Protein AF-A0A396HQZ7-F1 (afdb_monomer_lite)

Structure (mmCIF, N/CA/C/O backbone):
data_AF-A0A396HQZ7-F1
#
_entry.id   AF-A0A396HQZ7-F1
#
loop_
_atom_site.group_PDB
_atom_site.id
_atom_site.type_symbol
_atom_site.label_atom_id
_atom_site.label_alt_id
_atom_site.label_comp_id
_atom_site.label_asym_id
_atom_site.label_entity_id
_atom_site.label_seq_id
_atom_site.pdbx_PDB_ins_code
_atom_site.Cartn_x
_atom_site.Cartn_y
_atom_site.Cartn_z
_atom_site.occupancy
_atom_site.B_iso_or_equiv
_atom_site.auth_seq_id
_atom_site.auth_comp_id
_atom_site.auth_asym_id
_atom_site.auth_atom_id
_atom_site.pdbx_PDB_model_num
ATOM 1 N N . MET A 1 1 ? 8.007 -32.010 -12.492 1.00 71.94 1 MET A N 1
ATOM 2 C CA . MET A 1 1 ? 7.658 -31.223 -11.292 1.00 71.94 1 MET A CA 1
ATOM 3 C C . MET A 1 1 ? 6.202 -30.813 -11.418 1.00 71.94 1 MET A C 1
ATOM 5 O O . MET A 1 1 ? 5.811 -30.355 -12.492 1.00 71.94 1 MET A O 1
ATOM 9 N N . GLN A 1 2 ? 5.401 -31.038 -10.378 1.00 81.00 2 GLN A N 1
ATOM 10 C CA . GLN A 1 2 ? 3.995 -30.644 -10.382 1.00 81.00 2 GLN A CA 1
ATOM 11 C C . GLN A 1 2 ? 3.907 -29.161 -10.031 1.00 81.00 2 GLN A C 1
ATOM 13 O O . GLN A 1 2 ? 4.447 -28.739 -9.010 1.00 81.00 2 GLN A O 1
ATOM 18 N N . MET A 1 3 ? 3.271 -28.361 -10.886 1.00 82.25 3 MET A N 1
ATOM 19 C CA . MET A 1 3 ? 3.024 -26.960 -10.553 1.00 82.25 3 MET A CA 1
ATOM 20 C C . MET A 1 3 ? 1.934 -26.847 -9.496 1.00 82.25 3 MET A C 1
ATOM 22 O O . MET A 1 3 ? 0.922 -27.550 -9.557 1.00 82.25 3 MET A O 1
ATOM 26 N N . THR A 1 4 ? 2.105 -25.887 -8.592 1.00 82.94 4 THR A N 1
ATOM 27 C CA . THR A 1 4 ? 1.087 -25.496 -7.619 1.00 82.94 4 THR A CA 1
ATOM 28 C C . THR A 1 4 ? -0.228 -25.122 -8.318 1.00 82.94 4 THR A C 1
ATOM 30 O O . THR A 1 4 ? -0.2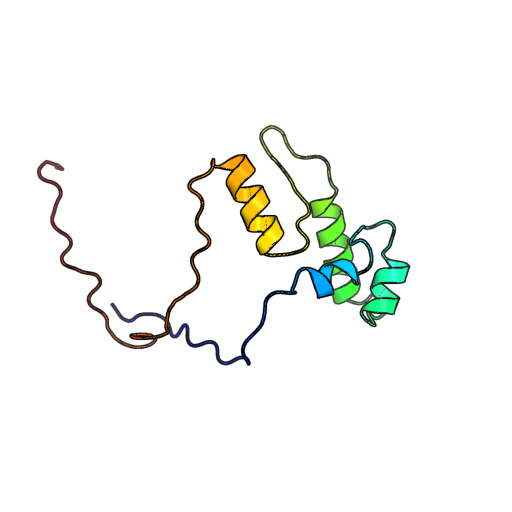49 -24.588 -9.437 1.00 82.94 4 THR A O 1
ATOM 33 N N . ASP A 1 5 ? -1.354 -25.421 -7.670 1.00 84.31 5 ASP A N 1
ATOM 34 C CA . ASP A 1 5 ? -2.661 -24.944 -8.118 1.00 84.31 5 ASP A CA 1
ATOM 35 C C . ASP A 1 5 ? -2.771 -23.431 -7.849 1.00 84.31 5 ASP A C 1
ATOM 37 O O . ASP A 1 5 ? -2.999 -23.000 -6.726 1.00 84.31 5 ASP A O 1
ATOM 41 N N . ILE A 1 6 ? -2.554 -22.630 -8.890 1.00 81.56 6 ILE A N 1
ATOM 42 C CA . ILE A 1 6 ? -2.590 -21.164 -8.928 1.00 81.56 6 ILE A CA 1
ATOM 43 C C . ILE A 1 6 ? -3.898 -20.645 -9.535 1.00 81.56 6 ILE A C 1
ATOM 45 O O . ILE A 1 6 ? -4.008 -19.463 -9.859 1.00 81.56 6 ILE A O 1
ATOM 49 N N . ARG A 1 7 ? -4.883 -21.526 -9.757 1.00 80.44 7 ARG A N 1
ATOM 50 C CA . ARG A 1 7 ? -6.231 -21.102 -10.136 1.00 80.44 7 ARG A CA 1
ATOM 51 C C . ARG A 1 7 ? -6.775 -20.201 -9.040 1.00 80.44 7 ARG A C 1
ATOM 53 O O . ARG A 1 7 ? -6.911 -20.642 -7.901 1.00 80.44 7 ARG A O 1
ATOM 60 N N . ASP A 1 8 ? -7.081 -18.954 -9.389 1.00 73.31 8 ASP A N 1
ATOM 61 C CA . ASP A 1 8 ? -7.760 -18.063 -8.458 1.00 73.31 8 ASP A CA 1
ATOM 62 C C . ASP A 1 8 ? -9.169 -18.617 -8.231 1.00 73.31 8 ASP A C 1
ATOM 64 O O . ASP A 1 8 ? -10.013 -18.619 -9.128 1.00 73.31 8 ASP A O 1
ATOM 68 N N . LYS A 1 9 ? -9.380 -19.190 -7.045 1.00 76.81 9 LYS A N 1
ATOM 69 C CA . LYS A 1 9 ? -10.676 -19.731 -6.612 1.00 76.81 9 LYS A CA 1
ATOM 70 C C . LYS A 1 9 ? -11.603 -18.618 -6.126 1.00 76.81 9 LYS A C 1
ATOM 72 O O . LYS A 1 9 ? -12.763 -18.877 -5.826 1.00 76.81 9 LYS A O 1
ATOM 77 N N . ILE A 1 10 ? -11.089 -17.392 -6.042 1.00 66.81 10 ILE A N 1
ATOM 78 C CA . ILE A 1 10 ? -11.825 -16.195 -5.661 1.00 66.81 10 ILE A CA 1
ATOM 79 C C . ILE A 1 10 ? -12.250 -15.471 -6.945 1.00 66.81 10 ILE A C 1
ATOM 81 O O . ILE A 1 10 ? -11.576 -15.539 -7.974 1.00 66.81 10 ILE A O 1
ATOM 85 N N . HIS A 1 11 ? -13.411 -14.810 -6.914 1.00 61.44 11 HIS A N 1
ATOM 86 C CA . HIS A 1 11 ? -13.926 -14.062 -8.062 1.00 61.44 11 HIS A CA 1
ATOM 87 C C . HIS A 1 11 ? -12.892 -13.068 -8.599 1.00 61.44 11 HIS A C 1
ATOM 89 O O . HIS A 1 11 ? -12.109 -12.517 -7.823 1.00 61.44 11 HIS A O 1
ATOM 95 N N . LYS A 1 12 ? -12.918 -12.827 -9.922 1.00 64.75 12 LYS A N 1
ATOM 96 C CA . LYS A 1 12 ? -12.004 -11.904 -10.615 1.00 64.75 12 LYS A CA 1
ATOM 97 C C . LYS A 1 12 ? -11.857 -10.610 -9.816 1.00 64.75 12 LYS A C 1
ATOM 99 O O . LYS A 1 12 ? -12.767 -9.784 -9.793 1.00 64.75 12 LYS A O 1
ATOM 104 N N . ARG A 1 13 ? -10.696 -10.429 -9.189 1.00 64.62 13 ARG A N 1
ATOM 105 C CA . ARG A 1 13 ? -10.360 -9.186 -8.503 1.00 64.62 13 ARG A CA 1
ATOM 106 C C . ARG A 1 13 ? -9.850 -8.223 -9.554 1.00 64.62 13 ARG A C 1
ATOM 108 O O . ARG A 1 13 ? -8.830 -8.469 -10.194 1.00 64.62 13 ARG A O 1
ATOM 115 N N . GLN A 1 14 ? -10.585 -7.146 -9.765 1.00 64.06 14 GLN A N 1
ATOM 116 C CA . GLN A 1 14 ? -10.025 -5.999 -10.454 1.00 64.06 14 GLN A CA 1
ATOM 117 C C . GLN A 1 14 ? -9.163 -5.259 -9.434 1.00 64.06 14 GLN A C 1
ATOM 119 O O . GLN A 1 14 ? -9.600 -5.030 -8.304 1.00 64.06 14 GLN A O 1
ATOM 124 N N . PHE A 1 15 ? -7.929 -4.922 -9.809 1.00 71.25 15 PHE A N 1
ATOM 125 C CA . PHE A 1 15 ? -7.189 -3.925 -9.042 1.00 71.25 15 PHE A CA 1
ATOM 126 C C . PHE A 1 15 ? -8.029 -2.652 -8.993 1.00 71.25 15 PHE A C 1
ATOM 128 O O . PHE A 1 15 ? -8.763 -2.360 -9.942 1.00 71.25 15 PHE A O 1
ATOM 135 N N . LEU A 1 16 ? -7.963 -1.935 -7.870 1.00 73.44 16 LEU A N 1
ATOM 136 C CA . LEU A 1 16 ? -8.691 -0.681 -7.721 1.00 73.44 16 LEU A CA 1
ATOM 137 C C . LEU A 1 16 ? -8.319 0.221 -8.896 1.00 73.44 16 LEU A C 1
ATOM 139 O O . LEU A 1 16 ? -7.144 0.529 -9.084 1.00 73.44 16 LEU A O 1
ATOM 143 N N . SER A 1 17 ? -9.308 0.595 -9.706 1.00 77.56 17 SER A N 1
ATOM 144 C CA . SER A 1 17 ? -9.055 1.481 -10.833 1.00 77.56 17 SER A CA 1
ATOM 145 C C . SER A 1 17 ? -8.619 2.859 -10.321 1.00 77.56 17 SER A C 1
ATOM 147 O O . SER A 1 17 ? -9.005 3.245 -9.208 1.00 77.56 17 SER A O 1
ATOM 149 N N . PRO A 1 18 ? -7.890 3.648 -11.129 1.00 78.00 18 PRO A N 1
ATOM 150 C CA . PRO A 1 18 ? -7.548 5.033 -10.795 1.00 78.00 18 PRO A CA 1
ATOM 151 C C . PRO A 1 18 ? -8.753 5.847 -10.304 1.00 78.00 18 PRO A C 1
ATOM 153 O O . PRO A 1 18 ? -8.662 6.587 -9.326 1.00 78.00 18 PRO A O 1
ATOM 156 N N . THR A 1 19 ? -9.923 5.634 -10.912 1.00 83.06 19 THR A N 1
ATOM 157 C CA . THR A 1 19 ? -11.182 6.285 -10.529 1.00 83.06 19 THR A CA 1
ATOM 158 C C . THR A 1 19 ? -11.650 5.915 -9.121 1.00 83.06 19 THR A C 1
ATOM 160 O O . THR A 1 19 ? -12.209 6.759 -8.425 1.00 83.06 19 THR A O 1
ATOM 163 N N . ILE A 1 20 ? -11.454 4.666 -8.689 1.00 83.31 20 ILE A N 1
ATOM 164 C CA . ILE A 1 20 ? -11.816 4.230 -7.335 1.00 83.31 20 ILE A CA 1
ATOM 165 C C . ILE A 1 20 ? -10.807 4.778 -6.324 1.00 83.31 20 ILE A C 1
ATOM 167 O O . ILE A 1 20 ? -11.212 5.285 -5.283 1.00 83.31 20 ILE A O 1
ATOM 171 N N . ILE A 1 21 ? -9.511 4.747 -6.646 1.00 84.31 21 ILE A N 1
ATOM 172 C CA . ILE A 1 21 ? -8.450 5.275 -5.770 1.00 84.31 21 ILE A CA 1
ATOM 173 C C . ILE A 1 21 ? -8.646 6.767 -5.509 1.00 84.31 21 ILE A C 1
ATOM 175 O O . ILE A 1 21 ? -8.494 7.212 -4.373 1.00 84.31 21 ILE A O 1
ATOM 179 N N . ALA A 1 22 ? -9.047 7.531 -6.529 1.00 84.94 22 ALA A N 1
ATOM 180 C CA . ALA A 1 22 ? -9.344 8.955 -6.395 1.00 84.94 22 ALA A CA 1
ATOM 181 C C . ALA A 1 22 ? -10.482 9.249 -5.399 1.00 84.94 22 ALA A C 1
ATOM 183 O O . ALA A 1 22 ? -10.521 10.328 -4.818 1.00 84.94 22 ALA A O 1
ATOM 184 N N . LYS A 1 23 ? -11.392 8.291 -5.179 1.00 88.88 23 LYS A N 1
ATOM 185 C CA . LYS A 1 23 ? -12.502 8.406 -4.220 1.00 88.88 23 LYS A CA 1
ATOM 186 C C . LYS A 1 23 ? -12.144 7.915 -2.820 1.00 88.88 23 LYS A C 1
ATOM 188 O O . LYS A 1 23 ? -12.916 8.142 -1.891 1.00 88.88 23 LYS A O 1
ATOM 193 N N . LEU A 1 24 ? -11.022 7.213 -2.658 1.00 87.56 24 LEU A N 1
ATOM 194 C CA . LEU A 1 24 ? -10.594 6.756 -1.344 1.00 87.56 24 LEU A CA 1
ATOM 195 C C . LEU A 1 24 ? -10.067 7.940 -0.528 1.00 87.56 24 LEU A C 1
ATOM 197 O O . LEU A 1 24 ? -9.301 8.749 -1.067 1.00 87.56 24 LEU A O 1
ATOM 201 N N . PRO A 1 25 ? -10.393 8.007 0.776 1.00 89.62 25 PRO A N 1
ATOM 202 C CA . PRO A 1 25 ? -9.735 8.943 1.676 1.00 89.62 25 PRO A CA 1
ATOM 203 C C . PRO A 1 25 ? -8.214 8.752 1.625 1.00 89.62 25 PRO A C 1
ATOM 205 O O . PRO A 1 25 ? -7.711 7.660 1.330 1.00 89.62 25 PRO A O 1
ATOM 208 N N . SER A 1 26 ? -7.470 9.822 1.907 1.00 87.62 26 SER A N 1
ATOM 209 C CA . SER A 1 26 ? -6.011 9.743 1.965 1.00 87.62 26 SER A CA 1
ATOM 210 C C . SER A 1 26 ? -5.605 8.724 3.028 1.00 87.62 26 SER A C 1
ATOM 212 O O . SER A 1 26 ? -5.976 8.861 4.196 1.00 87.62 26 SER A O 1
ATOM 214 N N . LEU A 1 27 ? -4.875 7.696 2.592 1.00 89.44 27 LEU A N 1
ATOM 215 C CA . LEU A 1 27 ? -4.440 6.564 3.405 1.00 89.44 27 LEU A CA 1
ATOM 216 C C . LEU A 1 27 ? -3.257 6.997 4.277 1.00 89.44 27 LEU A C 1
ATOM 218 O O . LEU A 1 27 ? -2.109 6.756 3.920 1.00 89.44 27 LEU A O 1
ATOM 222 N N . THR A 1 28 ? -3.548 7.693 5.374 1.00 92.44 28 THR A N 1
ATOM 223 C CA . THR A 1 28 ? -2.540 8.213 6.305 1.00 92.44 28 THR A CA 1
ATOM 224 C C . THR A 1 28 ? -2.931 7.963 7.752 1.00 92.44 28 THR A C 1
ATOM 226 O O . THR A 1 28 ? -4.121 7.904 8.076 1.00 92.44 28 THR A O 1
ATOM 229 N N . THR A 1 29 ? -1.948 7.869 8.651 1.00 93.25 29 THR A N 1
ATOM 230 C CA . THR A 1 29 ? -2.2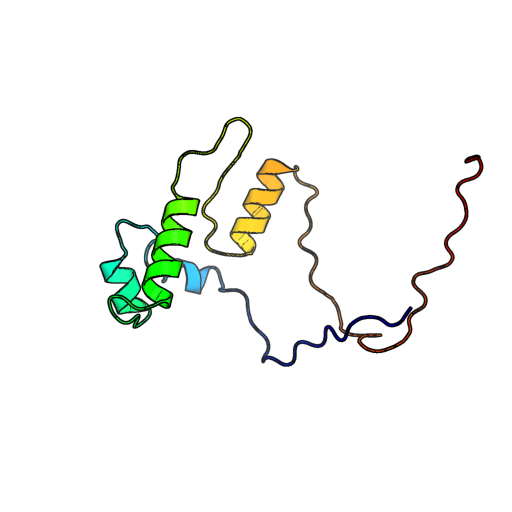16 7.686 10.094 1.00 93.25 29 THR A CA 1
ATOM 231 C C . THR A 1 29 ? -3.042 8.837 10.676 1.00 93.25 29 THR A C 1
ATOM 233 O O . THR A 1 29 ? -3.903 8.633 11.533 1.00 93.25 29 THR A O 1
ATOM 236 N N . LYS A 1 30 ? -2.864 10.052 10.143 1.00 94.00 30 LYS A N 1
ATOM 237 C CA . LYS A 1 30 ? -3.637 11.251 10.514 1.00 94.00 30 LYS A C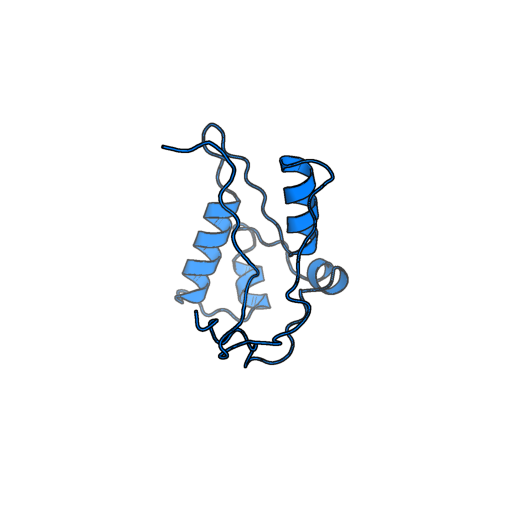A 1
ATOM 238 C C . LYS A 1 30 ? -5.137 11.106 10.242 1.00 94.00 30 LYS A C 1
ATOM 240 O O . LYS A 1 30 ? -5.943 11.715 10.936 1.00 94.00 30 LYS A O 1
ATOM 245 N N . ASN A 1 31 ? -5.512 10.283 9.264 1.00 94.31 31 ASN A N 1
ATOM 246 C CA . ASN A 1 31 ? -6.895 10.095 8.840 1.00 94.31 31 ASN A CA 1
ATOM 247 C C . ASN A 1 31 ? -7.532 8.817 9.400 1.00 94.31 31 ASN A C 1
ATOM 249 O O . ASN A 1 31 ? -8.569 8.391 8.893 1.00 94.31 31 ASN A O 1
ATOM 253 N N . MET A 1 32 ? -6.959 8.195 10.438 1.00 93.31 32 MET A N 1
ATOM 254 C CA . MET A 1 32 ? -7.452 6.911 10.956 1.00 93.31 32 MET A CA 1
ATOM 255 C C . MET A 1 32 ? -8.940 6.921 11.323 1.00 93.31 32 MET A C 1
ATOM 257 O O . MET A 1 32 ? -9.641 5.972 10.988 1.00 93.31 32 MET A O 1
ATOM 261 N N . ASN A 1 33 ? -9.458 7.995 11.921 1.00 93.38 33 ASN A N 1
ATOM 262 C CA . ASN A 1 33 ? -10.887 8.085 12.251 1.00 93.38 33 ASN A CA 1
ATOM 263 C C . ASN A 1 33 ? -11.774 8.054 10.994 1.00 93.38 33 ASN A C 1
ATOM 265 O O . ASN A 1 33 ? -12.749 7.304 10.938 1.00 93.38 33 ASN A O 1
ATOM 269 N N . LEU A 1 34 ? -11.396 8.809 9.956 1.00 94.69 34 LEU A N 1
ATOM 270 C CA . LEU A 1 34 ? -12.098 8.824 8.670 1.00 94.69 34 LEU A CA 1
ATOM 271 C C . LEU A 1 34 ? -12.013 7.460 7.976 1.00 94.69 34 LEU A C 1
ATOM 273 O O . LEU A 1 34 ? -12.999 6.972 7.432 1.00 94.69 34 LEU A O 1
ATOM 277 N N . LEU A 1 35 ? -10.839 6.830 8.013 1.00 93.69 35 LEU A N 1
ATOM 278 C CA . LEU A 1 35 ? -10.600 5.516 7.423 1.00 93.69 35 LEU A CA 1
ATOM 279 C C . LEU A 1 35 ? -11.443 4.439 8.109 1.00 93.69 35 LEU A C 1
ATOM 281 O O . LEU A 1 35 ? -12.066 3.624 7.430 1.00 93.69 35 LEU A O 1
ATOM 285 N N . LYS A 1 36 ? -11.536 4.476 9.440 1.00 94.50 36 LYS A N 1
ATOM 286 C CA . LYS A 1 36 ? -12.390 3.568 10.211 1.00 94.50 36 LYS A CA 1
ATOM 287 C C . LYS A 1 36 ? -13.857 3.730 9.850 1.00 94.50 36 LYS A C 1
ATOM 289 O O . LYS A 1 36 ? -14.523 2.732 9.590 1.00 94.50 36 LYS A O 1
ATOM 294 N N . GLN A 1 37 ? -14.340 4.967 9.755 1.00 94.69 37 GLN A N 1
ATOM 295 C CA . GLN A 1 37 ? -15.712 5.242 9.340 1.00 94.69 37 GLN A CA 1
ATOM 296 C C . GLN A 1 37 ? -15.979 4.757 7.907 1.00 94.69 37 GLN A C 1
ATOM 298 O O . GLN A 1 37 ? -16.979 4.086 7.655 1.00 94.69 37 GLN A O 1
ATOM 303 N N . PHE A 1 38 ? -15.068 5.055 6.977 1.00 93.50 38 PHE A N 1
ATOM 304 C CA . PHE A 1 38 ? -15.203 4.705 5.564 1.00 93.50 38 PHE A CA 1
ATOM 305 C C . PHE A 1 38 ? -15.226 3.187 5.342 1.00 93.50 38 PHE A C 1
ATOM 307 O O . PHE A 1 38 ? -16.086 2.672 4.630 1.00 93.50 38 PHE A O 1
ATOM 314 N N . PHE A 1 39 ? -14.309 2.460 5.983 1.00 92.56 39 PHE A N 1
ATOM 315 C CA . PHE A 1 39 ? -14.191 1.005 5.859 1.00 92.56 39 PHE A CA 1
ATOM 316 C C . PHE A 1 39 ? -15.022 0.226 6.888 1.00 92.56 39 PHE A C 1
ATOM 318 O O . PHE A 1 39 ? -14.966 -1.003 6.896 1.00 92.56 39 PHE A O 1
ATOM 325 N N . ARG A 1 40 ? -15.802 0.916 7.734 1.00 94.56 40 ARG A N 1
ATOM 326 C CA . ARG A 1 40 ? -16.607 0.323 8.818 1.00 94.56 40 ARG A CA 1
ATOM 327 C C . ARG A 1 40 ? -15.778 -0.588 9.731 1.00 94.56 40 ARG A C 1
ATOM 329 O O . ARG A 1 40 ? -16.187 -1.697 10.068 1.00 94.56 40 ARG A O 1
ATOM 336 N N . ILE A 1 41 ? -14.586 -0.126 10.097 1.00 93.94 41 ILE A N 1
ATOM 337 C CA . ILE A 1 41 ? -13.669 -0.856 10.973 1.00 93.94 41 ILE A CA 1
ATOM 338 C C . ILE A 1 41 ? -14.073 -0.601 12.424 1.00 93.94 41 ILE A C 1
ATOM 340 O O . ILE A 1 41 ? -14.205 0.548 12.840 1.00 93.94 41 ILE A O 1
ATOM 344 N N . SER A 1 42 ? -14.245 -1.680 13.186 1.00 91.69 42 SER A N 1
ATOM 345 C CA . SER A 1 42 ? -14.538 -1.626 14.618 1.00 91.69 42 SER A CA 1
ATOM 346 C C . SER A 1 42 ? -13.371 -1.056 15.420 1.00 91.69 42 SER A C 1
ATOM 348 O O . SER A 1 42 ? -12.216 -1.423 15.174 1.00 91.69 42 SER A O 1
ATOM 350 N N . ASP A 1 43 ? -13.694 -0.263 16.437 1.00 90.38 43 ASP A N 1
ATOM 351 C CA . ASP A 1 43 ? -12.717 0.272 17.383 1.00 90.38 43 ASP A CA 1
ATOM 352 C C . ASP A 1 43 ? -11.968 -0.839 18.130 1.00 90.38 43 ASP A C 1
ATOM 354 O O . ASP A 1 43 ? -12.551 -1.850 18.523 1.00 90.38 43 ASP A O 1
ATOM 358 N N . ASN A 1 44 ? -10.664 -0.642 18.327 1.00 87.56 44 ASN A N 1
ATOM 359 C CA . ASN A 1 44 ? -9.743 -1.545 19.020 1.00 87.56 44 ASN A CA 1
ATOM 360 C C . ASN A 1 44 ? -9.708 -2.975 18.446 1.00 87.56 44 ASN A C 1
ATOM 362 O O . ASN A 1 44 ? -9.228 -3.907 19.094 1.00 87.56 44 ASN A O 1
ATOM 366 N N . GLY A 1 45 ? -10.190 -3.163 17.214 1.00 91.81 45 GLY A N 1
ATOM 367 C CA . GLY A 1 45 ? -10.172 -4.448 16.526 1.00 91.81 45 GLY A CA 1
ATOM 368 C C . GLY A 1 45 ? -8.798 -4.785 15.940 1.00 91.81 45 GLY A C 1
ATOM 369 O O . GLY A 1 45 ? -7.986 -3.909 15.634 1.00 91.81 45 GLY A O 1
ATOM 370 N N . ALA A 1 46 ? -8.561 -6.074 15.680 1.00 94.44 46 ALA A N 1
ATOM 371 C CA . ALA A 1 46 ? -7.341 -6.538 15.009 1.00 94.44 46 ALA A CA 1
ATOM 372 C C . ALA A 1 46 ? -7.119 -5.854 13.643 1.00 94.44 46 ALA A C 1
ATOM 374 O O . ALA A 1 46 ? -5.980 -5.593 13.254 1.00 94.44 46 ALA A O 1
ATOM 375 N N . THR A 1 47 ? -8.204 -5.532 12.932 1.00 94.00 47 THR A N 1
ATOM 376 C CA . THR A 1 47 ? -8.169 -4.819 11.648 1.00 94.00 47 THR A CA 1
ATOM 377 C C . THR A 1 47 ? -7.697 -3.375 11.801 1.00 94.00 47 THR A C 1
ATOM 379 O O . THR A 1 47 ? -6.852 -2.944 11.022 1.00 94.00 47 THR A O 1
ATOM 382 N N . GLU A 1 48 ? -8.185 -2.640 12.809 1.00 94.12 48 GLU A N 1
ATOM 383 C CA . GLU A 1 48 ? -7.727 -1.270 13.079 1.00 94.12 48 GLU A CA 1
ATOM 384 C C . GLU A 1 48 ? -6.236 -1.258 13.396 1.00 94.12 48 GLU A C 1
ATOM 386 O O . GLU A 1 48 ? -5.486 -0.492 12.794 1.00 94.12 48 GLU A O 1
ATOM 391 N N . LYS A 1 49 ? -5.805 -2.145 14.301 1.00 94.75 49 LYS A N 1
ATOM 392 C CA . LYS A 1 49 ? -4.404 -2.239 14.709 1.00 94.75 49 LYS A CA 1
ATOM 393 C C . LYS A 1 49 ? -3.493 -2.521 13.514 1.00 94.75 49 LYS A C 1
ATOM 395 O O . LYS A 1 49 ? -2.542 -1.780 13.295 1.00 94.75 49 LYS A O 1
ATOM 400 N N . ARG A 1 50 ? -3.829 -3.519 12.686 1.00 94.94 50 ARG A N 1
ATOM 401 C CA . ARG A 1 50 ? -3.056 -3.838 11.471 1.00 94.94 50 ARG A CA 1
ATOM 402 C C . ARG A 1 50 ? -3.050 -2.700 10.459 1.00 94.94 50 ARG A C 1
ATOM 404 O O . ARG A 1 50 ? -2.022 -2.452 9.834 1.00 94.94 50 ARG A O 1
ATOM 411 N N . MET A 1 51 ? -4.182 -2.022 10.270 1.00 94.06 51 MET A N 1
ATOM 412 C CA . MET A 1 51 ? -4.262 -0.882 9.358 1.00 94.06 51 MET A CA 1
ATOM 413 C C . MET A 1 51 ? -3.354 0.252 9.833 1.00 94.06 51 MET A C 1
ATOM 415 O O . MET A 1 51 ? -2.564 0.764 9.044 1.00 94.06 51 MET A O 1
ATOM 419 N N . LYS A 1 52 ? -3.413 0.587 11.125 1.00 94.81 52 LYS A N 1
ATOM 420 C CA . LYS A 1 52 ? -2.556 1.598 11.743 1.00 94.81 52 LYS A CA 1
ATOM 421 C C . LYS A 1 52 ? -1.075 1.238 11.612 1.00 94.81 52 LYS A C 1
ATOM 423 O O . LYS A 1 52 ? -0.324 2.042 11.077 1.00 94.81 52 LYS A O 1
ATOM 428 N N . GLU A 1 53 ? -0.683 0.020 11.986 1.00 95.50 53 GLU A N 1
ATOM 429 C CA . GLU A 1 53 ? 0.700 -0.468 11.853 1.00 95.50 53 GLU A CA 1
ATOM 430 C C . GLU A 1 53 ? 1.191 -0.416 10.397 1.00 95.50 53 GLU A C 1
ATOM 432 O O . GLU A 1 53 ? 2.328 -0.036 10.130 1.00 95.50 53 GLU A O 1
ATOM 437 N N . THR A 1 54 ? 0.335 -0.765 9.431 1.00 93.56 54 THR A N 1
ATOM 438 C CA . THR A 1 54 ? 0.682 -0.700 8.001 1.00 93.56 54 THR A CA 1
ATOM 439 C C . THR A 1 54 ? 0.939 0.737 7.557 1.00 93.56 54 THR A C 1
ATOM 441 O O . THR A 1 54 ? 1.905 0.989 6.842 1.00 93.56 54 THR A O 1
ATOM 444 N N . LEU A 1 55 ? 0.099 1.680 7.987 1.00 94.44 55 LEU A N 1
ATOM 445 C CA . LEU A 1 55 ? 0.258 3.096 7.660 1.00 94.44 55 LEU A CA 1
ATOM 446 C C . LEU A 1 55 ? 1.485 3.699 8.350 1.00 94.44 55 LEU A C 1
ATOM 448 O O . LEU A 1 55 ? 2.252 4.394 7.697 1.00 94.44 55 LEU A O 1
ATOM 452 N N . GLU A 1 56 ? 1.731 3.373 9.618 1.00 95.00 56 GLU A N 1
ATOM 453 C CA . GLU A 1 56 ? 2.931 3.801 10.350 1.00 95.00 56 GLU A CA 1
ATOM 454 C C . GLU A 1 56 ? 4.208 3.272 9.690 1.00 95.00 56 GLU A C 1
ATOM 456 O O . GLU A 1 56 ? 5.147 4.029 9.449 1.00 95.00 56 GLU A O 1
ATOM 461 N N . ASN A 1 57 ? 4.227 1.991 9.310 1.00 92.44 57 ASN A N 1
ATOM 462 C CA . ASN A 1 57 ? 5.348 1.394 8.584 1.00 92.44 57 ASN A CA 1
ATOM 463 C C . ASN A 1 57 ? 5.567 2.015 7.211 1.00 92.44 57 ASN A C 1
ATOM 465 O O . ASN A 1 57 ? 6.677 1.961 6.696 1.00 92.44 57 ASN A O 1
ATOM 469 N N . CYS A 1 58 ? 4.517 2.558 6.610 1.00 92.62 58 CYS A N 1
ATOM 470 C CA . CYS A 1 58 ? 4.592 3.218 5.326 1.00 92.62 58 CYS A CA 1
ATOM 471 C C . CYS A 1 58 ? 5.113 4.657 5.448 1.00 92.62 58 CYS A C 1
ATOM 473 O O . CYS A 1 58 ? 5.920 5.104 4.636 1.00 92.62 58 CYS A O 1
ATOM 475 N N . GLU A 1 59 ? 4.646 5.376 6.469 1.00 93.06 59 GLU A N 1
ATOM 476 C CA . GLU A 1 59 ? 4.951 6.787 6.717 1.00 93.06 59 GLU A CA 1
ATOM 477 C C . GLU A 1 59 ? 6.252 7.010 7.490 1.00 93.06 59 GLU A C 1
ATOM 479 O O . GLU A 1 59 ? 6.731 8.144 7.566 1.00 93.06 59 GLU A O 1
ATOM 484 N N . ARG A 1 60 ? 6.831 5.960 8.083 1.00 93.94 60 ARG A N 1
ATOM 485 C CA . ARG A 1 60 ? 8.102 6.075 8.800 1.00 93.94 60 ARG A CA 1
ATOM 486 C C . ARG A 1 60 ? 9.213 6.581 7.884 1.00 93.94 60 ARG A C 1
ATOM 488 O O . ARG A 1 60 ? 9.225 6.350 6.674 1.00 93.94 60 ARG A O 1
ATOM 495 N N . ALA A 1 61 ? 10.216 7.191 8.504 1.00 93.19 61 ALA A N 1
ATOM 496 C CA . ALA A 1 61 ? 11.437 7.539 7.800 1.00 93.19 61 ALA A CA 1
ATOM 497 C C . ALA A 1 61 ? 12.095 6.272 7.200 1.00 93.19 61 ALA A C 1
ATOM 499 O O . ALA A 1 61 ? 12.170 5.238 7.883 1.00 93.19 61 ALA A O 1
ATOM 500 N N . PRO A 1 62 ? 12.573 6.333 5.943 1.00 91.50 62 PRO A N 1
ATOM 501 C CA . PRO A 1 62 ? 13.345 5.246 5.361 1.00 91.50 62 PRO A CA 1
ATOM 502 C C . PRO A 1 62 ? 14.620 4.989 6.171 1.00 91.50 62 PRO A C 1
ATOM 504 O O . PRO A 1 62 ? 15.261 5.921 6.664 1.00 91.50 62 PRO A O 1
ATOM 507 N N . ALA A 1 63 ? 15.009 3.721 6.289 1.00 91.69 63 ALA A N 1
ATOM 508 C CA . ALA A 1 63 ? 16.311 3.352 6.827 1.00 91.69 63 ALA A CA 1
ATOM 509 C C . ALA A 1 63 ? 17.443 3.729 5.852 1.00 91.69 63 ALA A C 1
ATOM 511 O O . ALA A 1 63 ? 17.221 4.060 4.685 1.00 91.69 63 ALA A O 1
ATOM 512 N N . ARG A 1 64 ? 18.698 3.659 6.314 1.00 93.69 64 ARG A N 1
ATOM 513 C CA . ARG A 1 64 ? 19.859 3.950 5.461 1.00 93.69 64 ARG A CA 1
ATOM 514 C C . ARG A 1 64 ? 19.893 2.988 4.266 1.00 93.69 64 ARG A C 1
ATOM 516 O O . ARG A 1 64 ? 20.057 1.788 4.448 1.00 93.69 64 ARG A O 1
ATOM 523 N N . GLY A 1 65 ? 19.782 3.538 3.056 1.00 90.00 65 GLY A N 1
ATOM 524 C CA . GLY A 1 65 ? 19.759 2.769 1.805 1.00 90.00 65 GLY A CA 1
ATOM 525 C C . GLY A 1 65 ? 18.385 2.204 1.428 1.00 90.00 65 GLY A C 1
ATOM 526 O O . GLY A 1 65 ? 18.265 1.556 0.394 1.00 90.00 65 GLY A O 1
ATOM 527 N N . GLU A 1 66 ? 17.351 2.460 2.229 1.00 91.25 66 GLU A N 1
ATOM 528 C CA . GLU A 1 66 ? 15.972 2.105 1.912 1.00 91.25 66 GLU A CA 1
ATOM 529 C C . GLU A 1 66 ? 15.280 3.258 1.174 1.00 91.25 66 GLU A C 1
ATOM 531 O O . GLU A 1 66 ? 15.448 4.427 1.523 1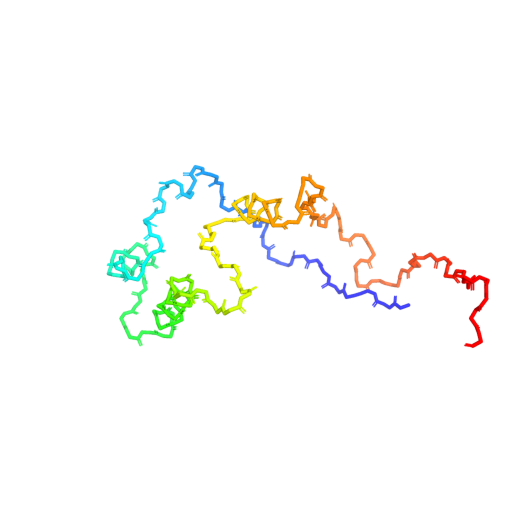.00 91.25 66 GLU A O 1
ATOM 536 N N . ILE A 1 67 ? 14.461 2.926 0.175 1.00 87.75 67 ILE A N 1
ATOM 537 C CA . ILE A 1 67 ? 13.543 3.873 -0.460 1.00 87.75 67 ILE A CA 1
ATOM 538 C C . ILE A 1 67 ? 12.128 3.365 -0.220 1.00 87.75 67 ILE A C 1
ATOM 540 O O . ILE A 1 67 ? 11.765 2.279 -0.672 1.00 87.75 67 ILE A O 1
ATOM 544 N N . ILE A 1 68 ? 11.337 4.156 0.504 1.00 90.19 68 ILE A N 1
ATOM 545 C CA . ILE A 1 68 ? 9.962 3.818 0.865 1.00 90.19 68 ILE A CA 1
ATOM 546 C C . ILE A 1 68 ? 8.977 4.707 0.111 1.00 90.19 68 ILE A C 1
ATOM 548 O O . ILE A 1 68 ? 9.174 5.918 -0.023 1.00 90.19 68 ILE A O 1
ATOM 552 N N . LYS A 1 69 ? 7.899 4.105 -0.393 1.00 89.69 69 LYS A N 1
ATOM 553 C CA . LYS A 1 69 ? 6.801 4.826 -1.032 1.00 89.69 69 LYS A CA 1
ATOM 554 C C . LYS A 1 69 ? 5.469 4.200 -0.649 1.00 89.69 69 LYS A C 1
ATOM 556 O O . LYS A 1 69 ? 5.238 3.018 -0.886 1.00 89.69 69 LYS A O 1
ATOM 561 N N . CYS A 1 70 ? 4.572 5.030 -0.127 1.00 90.12 70 CYS A N 1
ATOM 562 C CA . CYS A 1 70 ? 3.188 4.653 0.121 1.00 90.12 70 CYS A CA 1
ATOM 563 C C . CYS A 1 70 ? 2.377 4.633 -1.162 1.00 90.12 70 CYS A C 1
ATOM 565 O O . CYS A 1 70 ? 1.784 5.639 -1.547 1.00 90.12 70 CYS A O 1
ATOM 567 N N . VAL A 1 71 ? 2.382 3.482 -1.828 1.00 88.69 71 VAL A N 1
ATOM 568 C CA . VAL A 1 71 ? 1.560 3.239 -3.011 1.00 88.69 71 VAL A CA 1
ATOM 569 C C . VAL A 1 71 ? 0.142 2.858 -2.600 1.00 88.69 71 VAL A C 1
ATOM 571 O O . VAL A 1 71 ? -0.079 2.095 -1.660 1.00 88.69 71 VAL A O 1
ATOM 574 N N . ARG A 1 72 ? -0.838 3.394 -3.319 1.00 82.44 72 ARG A N 1
ATOM 575 C CA . ARG A 1 72 ? -2.271 3.176 -3.079 1.00 82.44 72 ARG A CA 1
ATOM 576 C C . ARG A 1 72 ? -2.853 2.119 -4.010 1.00 82.44 72 ARG A C 1
ATOM 578 O O . ARG A 1 72 ? -4.002 1.711 -3.846 1.00 82.44 72 ARG A O 1
ATOM 585 N N . SER A 1 73 ? -2.078 1.695 -5.005 1.00 80.94 73 SER A N 1
ATOM 586 C CA . SER A 1 73 ? -2.496 0.740 -6.019 1.00 80.94 73 SER A CA 1
ATOM 587 C C . SER A 1 73 ? -1.329 0.053 -6.696 1.00 80.94 73 SER A C 1
ATOM 589 O O . SER A 1 73 ? -0.166 0.419 -6.530 1.00 80.94 73 SER A O 1
ATOM 591 N N . MET A 1 74 ? -1.668 -0.955 -7.491 1.00 81.06 74 MET A N 1
ATOM 592 C CA . MET A 1 74 ? -0.688 -1.689 -8.273 1.00 81.06 74 MET A CA 1
ATOM 593 C C . MET A 1 74 ? -0.134 -0.865 -9.442 1.00 81.06 74 MET A C 1
ATOM 595 O O . MET A 1 74 ? 1.035 -1.020 -9.775 1.00 81.06 74 MET A O 1
ATOM 599 N N . ASP A 1 75 ? -0.927 0.051 -10.000 1.00 80.31 75 ASP A N 1
ATOM 600 C CA . ASP A 1 75 ? -0.468 0.966 -11.051 1.00 80.31 75 ASP A CA 1
ATOM 601 C C . ASP A 1 75 ? 0.540 1.979 -10.474 1.00 80.31 75 ASP A C 1
ATOM 603 O O . ASP A 1 75 ? 1.587 2.240 -11.062 1.00 80.31 75 ASP A O 1
ATOM 607 N N . GLU A 1 76 ? 0.293 2.488 -9.260 1.00 84.31 76 GLU A N 1
ATOM 608 C CA . GLU A 1 76 ? 1.277 3.311 -8.545 1.00 84.31 76 GLU A CA 1
ATOM 609 C C . GLU A 1 76 ? 2.538 2.514 -8.174 1.00 84.31 76 GLU A C 1
ATOM 611 O O . GLU A 1 76 ? 3.641 3.059 -8.212 1.00 84.31 76 GLU A O 1
ATOM 616 N N . MET A 1 77 ? 2.398 1.221 -7.856 1.00 86.06 77 MET A N 1
ATOM 617 C CA . MET A 1 77 ? 3.537 0.328 -7.618 1.00 86.06 77 MET A CA 1
ATOM 618 C C . MET A 1 77 ? 4.382 0.130 -8.880 1.00 86.06 77 MET A C 1
ATOM 620 O O . MET A 1 77 ? 5.605 0.105 -8.788 1.00 86.06 77 MET A O 1
ATOM 624 N N . GLU A 1 78 ? 3.764 0.022 -10.056 1.00 84.31 78 GLU A N 1
ATOM 625 C CA . GLU A 1 78 ? 4.481 -0.065 -11.331 1.00 84.31 78 GLU A CA 1
ATOM 626 C C . GLU A 1 78 ? 5.278 1.213 -11.622 1.00 84.31 78 GLU A C 1
ATOM 628 O O . GLU A 1 78 ? 6.457 1.137 -11.983 1.00 84.31 78 GLU A O 1
ATOM 633 N N . ILE A 1 79 ? 4.675 2.385 -11.394 1.00 84.56 79 ILE A N 1
ATOM 634 C CA . ILE A 1 79 ? 5.355 3.683 -11.527 1.00 84.56 79 ILE A CA 1
ATOM 635 C C . ILE A 1 79 ? 6.535 3.766 -10.552 1.00 84.56 79 ILE A C 1
ATOM 637 O O . ILE A 1 79 ? 7.643 4.136 -10.947 1.00 84.56 79 ILE A O 1
ATOM 641 N N . PHE A 1 80 ? 6.327 3.383 -9.288 1.00 88.88 80 PHE A N 1
ATOM 642 C CA . PHE A 1 80 ? 7.388 3.373 -8.286 1.00 88.88 80 PHE A CA 1
ATOM 643 C C . PHE A 1 80 ? 8.519 2.412 -8.673 1.00 88.88 80 PHE A C 1
ATOM 645 O O . PHE A 1 80 ? 9.679 2.820 -8.713 1.00 88.88 80 PHE A O 1
ATOM 652 N N . ALA A 1 81 ? 8.202 1.172 -9.045 1.00 88.06 81 ALA A N 1
ATOM 653 C CA . ALA A 1 81 ? 9.195 0.189 -9.468 1.00 88.06 81 ALA A CA 1
ATOM 654 C C . ALA A 1 81 ? 9.993 0.673 -10.689 1.00 88.06 81 ALA A C 1
ATOM 656 O O . ALA A 1 81 ? 11.213 0.526 -10.716 1.00 88.06 81 ALA A O 1
ATOM 657 N N . SER A 1 82 ? 9.334 1.317 -11.654 1.00 88.56 82 SER A N 1
ATOM 658 C CA . SER A 1 82 ? 9.992 1.908 -12.826 1.00 88.56 82 SER A CA 1
ATOM 659 C C . SER A 1 82 ? 10.927 3.060 -12.448 1.00 88.56 82 SER A C 1
ATOM 661 O O . SER A 1 82 ? 12.004 3.192 -13.025 1.00 88.56 82 SER A O 1
ATOM 663 N N . SER A 1 83 ? 10.564 3.867 -11.444 1.00 88.62 83 SER A N 1
ATOM 664 C CA . SER A 1 83 ? 11.442 4.933 -10.932 1.00 88.62 83 SER A CA 1
ATOM 665 C C . SER A 1 83 ? 12.698 4.395 -10.237 1.00 88.62 83 SER A C 1
ATOM 667 O O . SER A 1 83 ? 13.736 5.049 -10.250 1.00 88.62 83 SER A O 1
ATOM 669 N N . MET A 1 84 ? 12.614 3.188 -9.672 1.00 88.06 84 MET A N 1
ATOM 670 C CA . MET A 1 84 ? 13.689 2.549 -8.910 1.00 88.06 84 MET A CA 1
ATOM 671 C C . MET A 1 84 ? 14.613 1.684 -9.771 1.00 88.06 84 MET A C 1
ATOM 673 O O . MET A 1 84 ? 15.822 1.662 -9.562 1.00 88.06 84 MET A O 1
ATOM 677 N N . LEU A 1 85 ? 14.040 0.939 -10.717 1.00 87.06 85 LEU A N 1
ATOM 678 C CA . LEU A 1 85 ? 14.734 -0.083 -11.510 1.00 87.06 85 LEU A CA 1
ATOM 679 C C . LEU A 1 85 ? 14.974 0.360 -12.965 1.00 87.06 85 LEU A C 1
ATOM 681 O O . LEU A 1 85 ? 15.609 -0.360 -13.736 1.00 87.06 85 LEU A O 1
ATOM 685 N N . GLY A 1 86 ? 14.467 1.535 -13.347 1.00 84.06 86 GLY A N 1
ATOM 686 C CA . GLY A 1 86 ? 14.519 2.069 -14.703 1.00 84.06 86 GLY A CA 1
ATOM 687 C C . GLY A 1 86 ? 13.311 1.674 -15.568 1.00 84.06 86 GLY A C 1
ATOM 688 O O . GLY A 1 86 ? 12.442 0.909 -15.153 1.00 84.06 86 GLY A O 1
ATOM 689 N N . PRO A 1 87 ? 13.247 2.161 -16.820 1.00 77.38 87 PRO A N 1
ATOM 690 C CA . PRO A 1 87 ? 12.049 2.092 -17.666 1.00 77.38 87 PRO A CA 1
ATOM 691 C C . PRO A 1 87 ? 11.693 0.685 -18.180 1.00 77.38 87 PRO A C 1
ATOM 693 O O . PRO A 1 87 ? 10.696 0.521 -18.875 1.00 77.38 87 PRO A O 1
ATOM 696 N N . LYS A 1 88 ? 12.500 -0.341 -17.881 1.00 75.31 88 LYS A N 1
ATOM 697 C CA . LYS A 1 88 ? 12.295 -1.725 -18.346 1.00 75.31 88 LYS A CA 1
ATOM 698 C C . LYS A 1 88 ? 11.633 -2.613 -17.287 1.00 75.31 88 LYS A C 1
ATOM 700 O O . LYS A 1 88 ? 11.912 -3.810 -17.222 1.00 75.31 88 LYS A O 1
ATOM 705 N N . VAL A 1 89 ? 10.765 -2.046 -16.455 1.00 70.12 89 VAL A N 1
ATOM 706 C CA . VAL A 1 89 ? 9.916 -2.816 -15.541 1.00 70.12 89 VAL A CA 1
ATOM 707 C C . VAL A 1 89 ? 8.610 -3.135 -16.252 1.00 70.12 89 VAL A C 1
ATOM 709 O O . VAL A 1 89 ? 7.961 -2.249 -16.790 1.00 70.12 89 VAL A O 1
ATOM 712 N N . VAL A 1 90 ? 8.235 -4.414 -16.275 1.00 66.00 90 VAL A N 1
ATOM 713 C CA . VAL A 1 90 ? 6.961 -4.861 -16.847 1.00 66.00 90 VAL A CA 1
ATOM 714 C C . VAL A 1 90 ? 6.193 -5.607 -15.779 1.00 66.00 90 VAL A C 1
ATOM 716 O O . VAL A 1 90 ? 6.662 -6.623 -15.255 1.00 66.00 90 VAL A O 1
ATOM 719 N N . LEU A 1 91 ? 4.984 -5.139 -15.491 1.00 65.12 91 LEU A N 1
ATOM 720 C CA . LEU A 1 91 ? 4.095 -5.815 -14.570 1.00 65.12 91 LEU A CA 1
ATOM 721 C C . LEU A 1 91 ? 3.518 -7.081 -15.228 1.00 65.12 91 LEU A C 1
ATOM 723 O O . LEU A 1 91 ? 2.639 -7.035 -16.089 1.00 65.12 91 LEU A O 1
ATOM 727 N N . ARG A 1 92 ? 4.036 -8.253 -14.842 1.00 62.00 92 ARG A N 1
ATOM 728 C CA . ARG A 1 92 ? 3.568 -9.541 -15.373 1.00 62.00 92 ARG A CA 1
ATOM 729 C C . ARG A 1 92 ? 2.365 -10.042 -14.586 1.00 62.00 92 ARG A C 1
ATOM 731 O O . ARG A 1 92 ? 2.467 -10.361 -13.406 1.00 62.00 92 ARG A O 1
ATOM 738 N N . LYS A 1 93 ? 1.232 -10.172 -15.271 1.00 64.00 93 LYS A N 1
ATOM 739 C CA . LYS A 1 93 ? 0.064 -10.915 -14.785 1.00 64.00 93 LYS A CA 1
ATOM 740 C C . LYS A 1 93 ? 0.120 -12.330 -15.351 1.00 64.00 93 LYS A C 1
ATOM 742 O O . LYS A 1 93 ? 0.584 -12.537 -16.474 1.00 64.00 93 LYS A O 1
ATOM 747 N N . THR A 1 94 ? -0.352 -13.311 -14.593 1.00 62.78 94 THR A N 1
ATOM 748 C CA . THR A 1 94 ? -0.458 -14.686 -15.085 1.00 62.78 94 THR A CA 1
ATOM 749 C C . THR A 1 94 ? -1.469 -14.706 -16.234 1.00 62.78 94 THR A C 1
ATOM 751 O O . THR A 1 94 ? -2.666 -14.549 -16.008 1.00 62.78 94 THR A O 1
ATOM 754 N N . LEU A 1 95 ? -0.991 -14.851 -17.476 1.00 59.91 95 LEU A N 1
ATOM 755 C CA . LEU A 1 95 ? -1.832 -14.785 -18.683 1.00 59.91 95 LEU A CA 1
ATOM 756 C C . LEU A 1 95 ? -2.907 -15.878 -18.706 1.00 59.91 95 LEU A C 1
ATOM 758 O O . LEU A 1 95 ? -3.963 -15.701 -19.306 1.00 59.91 95 LEU A O 1
ATOM 762 N N . ASN A 1 96 ? -2.630 -17.020 -18.077 1.00 65.94 96 ASN A N 1
ATOM 763 C CA . ASN A 1 96 ? -3.578 -18.107 -17.897 1.00 65.94 96 ASN A CA 1
ATOM 764 C C . ASN A 1 96 ? -3.103 -19.065 -16.792 1.00 65.94 96 ASN A C 1
ATOM 766 O O . ASN A 1 96 ? -1.957 -19.036 -16.354 1.00 65.94 96 ASN A O 1
ATOM 770 N N . VAL A 1 97 ? -4.002 -19.951 -16.379 1.00 76.56 97 VAL A N 1
ATOM 771 C CA . VAL A 1 97 ? -3.763 -21.014 -15.387 1.00 76.56 97 VAL A CA 1
ATOM 772 C C . VAL A 1 97 ? -3.428 -22.355 -16.058 1.00 76.56 97 VAL A C 1
ATOM 774 O O . VAL A 1 97 ? -3.599 -23.423 -15.466 1.00 76.56 97 VAL A O 1
ATOM 777 N N . LYS A 1 98 ? -3.017 -22.345 -17.334 1.00 78.94 98 LYS A N 1
ATOM 778 C CA . LYS A 1 98 ? -2.788 -23.572 -18.104 1.00 78.94 98 LYS A CA 1
ATOM 779 C C . LYS A 1 98 ? -1.592 -24.316 -17.510 1.00 78.94 98 LYS A C 1
ATOM 781 O O . LYS A 1 98 ? -0.517 -23.759 -17.335 1.00 78.94 98 LYS A O 1
ATOM 786 N N . GLY A 1 99 ? -1.802 -25.588 -17.180 1.00 76.19 99 GLY A N 1
ATOM 787 C CA . GLY A 1 99 ? -0.809 -26.415 -16.486 1.00 76.19 99 GLY A CA 1
ATOM 788 C C . GLY A 1 99 ? -0.874 -26.333 -14.958 1.00 76.19 99 GLY A C 1
ATOM 789 O O . GLY A 1 99 ? -0.185 -27.093 -14.287 1.00 76.19 99 GLY A O 1
ATOM 790 N N . SER A 1 100 ? -1.719 -25.471 -14.391 1.00 83.56 100 SER A N 1
ATOM 791 C CA . SER A 1 100 ? -1.883 -25.363 -12.944 1.00 83.56 100 SER A CA 1
ATOM 792 C C . SER A 1 100 ? -2.415 -26.658 -12.316 1.00 83.56 100 SER A C 1
ATOM 794 O O . SER A 1 100 ? -3.372 -27.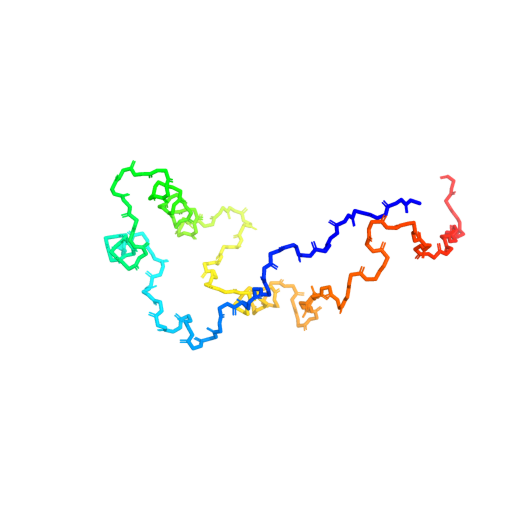253 -12.818 1.00 83.56 100 SER A O 1
ATOM 796 N N . GLY A 1 101 ? -1.770 -27.116 -11.238 1.00 83.94 101 GLY A N 1
ATOM 797 C CA . GLY A 1 101 ? -2.048 -28.409 -10.603 1.00 83.94 101 GLY A CA 1
ATOM 798 C C . GLY A 1 101 ? -1.620 -29.627 -11.433 1.00 83.94 101 GLY A C 1
ATOM 799 O O . GLY A 1 101 ? -1.832 -30.760 -11.003 1.00 83.94 101 GLY A O 1
ATOM 800 N N . LYS A 1 102 ? -1.028 -29.417 -12.617 1.00 86.12 102 LYS A N 1
ATOM 801 C CA . LYS A 1 102 ? -0.566 -30.469 -13.529 1.00 86.12 102 LYS A CA 1
ATOM 802 C C . LYS A 1 102 ? 0.962 -30.498 -13.576 1.00 86.12 102 LYS A C 1
ATOM 804 O O . LYS A 1 102 ? 1.646 -29.539 -13.214 1.00 86.12 102 LYS A O 1
ATOM 809 N N . ASN A 1 103 ? 1.502 -31.610 -14.059 1.00 84.94 103 ASN A N 1
ATOM 810 C CA . ASN A 1 103 ? 2.910 -31.688 -14.426 1.00 84.94 103 ASN A CA 1
ATOM 811 C C . ASN A 1 103 ? 3.143 -30.889 -15.708 1.00 84.94 103 ASN A C 1
ATOM 813 O O . ASN A 1 103 ? 2.446 -31.094 -16.703 1.00 84.94 103 ASN A O 1
ATOM 817 N N . VAL A 1 104 ? 4.123 -29.988 -15.681 1.00 78.94 104 VAL A N 1
ATOM 818 C CA . VAL A 1 104 ? 4.543 -29.225 -16.860 1.00 78.94 104 VAL A CA 1
ATOM 819 C C . VAL A 1 104 ? 6.029 -29.404 -17.122 1.00 78.94 104 VAL A C 1
ATOM 821 O O . VAL A 1 104 ? 6.834 -29.556 -16.202 1.00 78.94 104 VAL A O 1
ATOM 824 N N . MET A 1 105 ? 6.382 -29.381 -18.402 1.00 80.12 105 MET A N 1
ATOM 825 C CA . MET A 1 105 ? 7.762 -29.333 -18.862 1.00 80.12 105 MET A CA 1
ATOM 826 C C . MET A 1 105 ? 8.155 -27.858 -18.992 1.00 80.12 105 MET A C 1
ATOM 828 O O . MET A 1 105 ? 7.621 -27.157 -19.844 1.00 80.12 105 MET A O 1
ATOM 832 N N . VAL A 1 106 ? 9.061 -27.381 -18.133 1.00 73.19 106 VAL A N 1
ATOM 833 C CA . VAL A 1 106 ? 9.512 -25.968 -18.113 1.00 73.19 106 VAL A CA 1
ATOM 834 C C . VAL A 1 106 ? 10.531 -25.671 -19.234 1.00 73.19 106 VAL A C 1
ATOM 836 O O . VAL A 1 106 ? 10.881 -24.526 -19.485 1.00 73.19 106 VAL A O 1
ATOM 839 N N . GLY A 1 107 ? 10.950 -26.698 -19.975 1.00 73.56 107 GLY A N 1
ATOM 840 C CA . GLY A 1 107 ? 11.951 -26.630 -21.040 1.00 73.56 107 GLY A CA 1
ATOM 841 C C . GLY A 1 107 ? 13.119 -27.572 -20.750 1.00 73.56 107 GLY A C 1
ATOM 842 O O . GLY A 1 107 ? 13.239 -28.106 -19.645 1.00 73.56 107 GLY A O 1
ATOM 843 N N . ARG A 1 108 ? 13.976 -27.810 -21.749 1.00 73.44 108 ARG A N 1
ATOM 844 C CA . ARG A 1 108 ? 15.243 -28.522 -21.538 1.00 73.44 108 ARG A CA 1
ATOM 845 C C . ARG A 1 108 ? 16.238 -27.553 -20.910 1.00 73.44 108 ARG A C 1
ATOM 847 O O . ARG A 1 108 ? 16.614 -26.572 -21.540 1.00 73.44 108 ARG A O 1
ATOM 854 N N . VAL A 1 109 ? 16.665 -27.839 -19.684 1.00 65.75 109 VAL A N 1
ATOM 855 C CA . VAL A 1 109 ? 17.795 -27.140 -19.067 1.00 65.75 109 VAL A CA 1
ATOM 856 C C . VAL A 1 109 ? 19.067 -27.711 -19.684 1.00 65.75 109 VAL A C 1
ATOM 858 O O . VAL A 1 109 ? 19.449 -28.843 -19.398 1.00 65.75 109 VAL A O 1
ATOM 861 N N . SER A 1 110 ? 19.695 -26.958 -20.581 1.00 66.56 110 SER A N 1
ATOM 862 C CA . SER A 1 110 ? 21.027 -27.276 -21.091 1.00 66.56 110 SER A CA 1
ATOM 863 C C . SER A 1 110 ? 22.084 -26.728 -20.138 1.00 66.56 110 SER A C 1
ATOM 865 O O . SER A 1 110 ? 21.998 -25.580 -19.700 1.00 66.56 110 SER A O 1
ATOM 867 N N . ARG A 1 111 ? 23.094 -27.545 -19.831 1.00 60.22 111 ARG A N 1
ATOM 868 C CA . ARG A 1 111 ? 24.282 -27.113 -19.087 1.00 60.22 111 ARG A CA 1
ATOM 869 C C . ARG A 1 111 ? 24.949 -25.976 -19.863 1.00 60.22 111 ARG A C 1
ATOM 871 O O . ARG A 1 111 ? 25.197 -26.123 -21.058 1.00 60.22 111 ARG A O 1
ATOM 878 N N . ILE A 1 112 ? 25.244 -24.862 -19.198 1.00 62.75 112 ILE A N 1
ATOM 879 C CA . ILE A 1 112 ? 26.135 -23.848 -19.766 1.00 62.75 112 ILE A CA 1
ATOM 880 C C . ILE A 1 112 ? 27.525 -24.491 -19.781 1.00 62.75 112 ILE A C 1
ATOM 882 O O . ILE A 1 112 ? 27.991 -25.003 -18.762 1.00 62.75 112 ILE A O 1
ATOM 886 N N . GLN A 1 113 ? 28.127 -24.587 -20.960 1.00 51.41 113 GLN A N 1
ATOM 887 C CA . GLN A 1 113 ? 29.393 -25.274 -21.200 1.00 51.41 113 GLN A CA 1
ATOM 888 C C . GLN A 1 113 ? 30.499 -24.621 -20.342 1.00 51.41 113 GLN A C 1
ATOM 890 O O . GLN A 1 113 ? 30.914 -23.509 -20.648 1.00 51.41 113 GLN A O 1
ATOM 895 N N . GLY A 1 114 ? 30.941 -25.274 -19.252 1.00 52.06 114 GLY A N 1
ATOM 896 C CA . GLY A 1 114 ? 32.143 -24.853 -18.505 1.00 52.06 114 GLY A CA 1
ATOM 897 C C . GLY A 1 114 ? 32.116 -24.814 -16.968 1.00 52.06 114 GLY A C 1
ATOM 898 O O . GLY A 1 114 ? 33.077 -24.318 -16.395 1.00 52.06 114 GLY A O 1
ATOM 899 N N . GLY A 1 115 ? 31.091 -25.313 -16.271 1.00 41.09 115 GLY A N 1
ATOM 900 C CA . GLY A 1 115 ? 31.138 -25.416 -14.799 1.00 41.09 115 GLY A CA 1
ATOM 901 C C . GLY A 1 115 ? 31.630 -26.786 -14.318 1.00 41.09 115 GLY A C 1
ATOM 902 O O . GLY A 1 115 ? 30.926 -27.777 -14.552 1.00 41.09 115 GLY A O 1
ATOM 903 N N . MET A 1 116 ? 32.808 -26.834 -13.678 1.00 37.84 116 MET A N 1
ATOM 904 C CA . MET A 1 116 ? 33.187 -27.919 -12.755 1.00 37.84 116 MET A CA 1
ATOM 905 C C . MET A 1 116 ? 32.277 -27.890 -11.530 1.00 37.84 116 MET A C 1
ATOM 907 O O . MET A 1 116 ? 32.035 -26.775 -11.018 1.00 37.84 116 MET A O 1
#

Radius of gyration: 20.51 Å; chains: 1; bounding box: 50×43×41 Å

Foldseek 3Di:
DQAAQPPPPDPDDDWQDPVNLVVDDDLALVCLVVNCVVVVPDPPDPVSVVSNVVRCVQPDDADVVDDGHDDPTPVSVQVVVCVVVNVPDDDDDDPDCVSHRHDDDPDDDDDPPDDD

Secondary structure (DSSP, 8-state):
-BPP-----S---PPPPHHHHTTSPP-SGGGHHHHHHHHTPPTT-HHHHHHHHHHHHHHSPPPTT------SSHHHHHHHHHHHH-TT---------TTTTSB------PPPTT--

Sequence (116 aa):
MQMTDIRDKIHKRQFLSPTIIAKLPSLTTKNMNLLKQFFRISDNGATEKRMKETLENCERAPARGEIIKCVRSMDEMEIFASSMLGPKVVLRKTLNVKGSGKNVMVGRVSRIQGGM

pLDDT: mean 82.17, std 12.31, range [37.84, 95.5]

Organism: Medicago truncatula (NCBI:txid3880)

InterPro domains:
  IPR004873 BURP domain [PF03181] (1-100)
  IPR004873 BURP domain [PS51277] (1-116)
  IPR051897 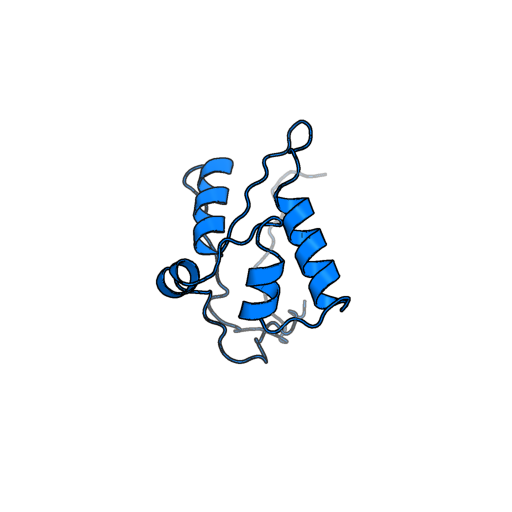Polygalacturonase-associated BURP domain-containing protein [PTHR31458] (1-115)